Protein AF-A0A349VUZ7-F1 (afdb_monomer)

Structure (mmCIF, N/CA/C/O backbone):
data_AF-A0A349VUZ7-F1
#
_entry.id   AF-A0A349VUZ7-F1
#
loop_
_atom_site.group_PDB
_atom_site.id
_atom_site.type_symbol
_atom_site.label_atom_id
_atom_site.label_alt_id
_atom_site.label_comp_id
_atom_site.label_asym_id
_atom_site.label_entity_id
_atom_site.label_seq_id
_atom_site.pdbx_PDB_ins_code
_atom_site.Cartn_x
_atom_site.Cartn_y
_atom_site.Cartn_z
_atom_site.occupancy
_atom_site.B_iso_or_equiv
_atom_site.auth_seq_id
_atom_site.auth_comp_id
_atom_site.auth_asym_id
_atom_site.auth_atom_id
_atom_site.pdbx_PDB_model_num
ATOM 1 N N . MET A 1 1 ? 27.263 -10.009 -49.840 1.00 65.31 1 MET A N 1
ATOM 2 C CA . MET A 1 1 ? 27.307 -8.698 -49.141 1.00 65.31 1 MET A CA 1
ATOM 3 C C . MET A 1 1 ? 28.760 -8.269 -48.973 1.00 65.31 1 MET A C 1
ATOM 5 O O . MET A 1 1 ? 29.594 -9.135 -48.741 1.00 65.31 1 MET A O 1
ATOM 9 N N . ARG A 1 2 ? 29.085 -6.974 -49.108 1.00 82.81 2 ARG A N 1
ATOM 10 C CA . ARG A 1 2 ? 30.457 -6.472 -48.882 1.00 82.81 2 ARG A CA 1
ATOM 11 C C . ARG A 1 2 ? 30.826 -6.632 -47.398 1.00 82.81 2 ARG A C 1
ATOM 13 O O . ARG A 1 2 ? 29.958 -6.476 -46.542 1.00 82.81 2 ARG A O 1
ATOM 20 N N . ILE A 1 3 ? 32.099 -6.903 -47.090 1.00 84.44 3 ILE A N 1
ATOM 21 C CA . ILE A 1 3 ? 32.597 -7.116 -45.712 1.00 84.44 3 ILE A CA 1
ATOM 22 C C . ILE A 1 3 ? 32.178 -5.974 -44.766 1.00 84.44 3 ILE A C 1
ATOM 24 O O . ILE A 1 3 ? 31.787 -6.206 -43.626 1.00 84.44 3 ILE A O 1
ATOM 28 N N . ARG A 1 4 ? 32.149 -4.744 -45.299 1.00 82.44 4 ARG A N 1
ATOM 29 C CA . ARG A 1 4 ? 31.732 -3.524 -44.602 1.00 82.44 4 ARG A CA 1
ATOM 30 C C . ARG A 1 4 ? 30.289 -3.604 -44.100 1.00 82.44 4 ARG A C 1
ATOM 32 O O . ARG A 1 4 ? 30.037 -3.303 -42.945 1.00 82.44 4 ARG A O 1
ATOM 39 N N . THR A 1 5 ? 29.366 -4.082 -44.936 1.00 84.88 5 THR A N 1
ATOM 40 C CA . THR A 1 5 ? 27.948 -4.239 -44.576 1.00 84.88 5 THR A CA 1
ATOM 41 C C . THR A 1 5 ? 27.766 -5.278 -43.471 1.00 84.88 5 THR A C 1
ATOM 43 O O . THR A 1 5 ? 26.964 -5.077 -42.568 1.00 84.88 5 THR A O 1
ATOM 46 N N . ARG A 1 6 ? 28.539 -6.373 -43.508 1.00 86.62 6 ARG A N 1
ATOM 47 C CA . ARG A 1 6 ? 28.485 -7.420 -42.477 1.00 86.62 6 ARG A CA 1
ATOM 48 C C . ARG A 1 6 ? 28.933 -6.894 -41.111 1.00 86.62 6 ARG A C 1
ATOM 50 O O . ARG A 1 6 ? 28.287 -7.192 -40.115 1.00 86.62 6 ARG A O 1
ATOM 57 N N . ILE A 1 7 ? 30.003 -6.097 -41.079 1.00 91.50 7 ILE A N 1
ATOM 58 C CA . ILE A 1 7 ? 30.507 -5.469 -39.849 1.00 91.50 7 ILE A CA 1
ATOM 59 C C . ILE A 1 7 ? 29.494 -4.452 -39.308 1.00 91.50 7 ILE A C 1
ATOM 61 O O . ILE A 1 7 ? 29.201 -4.479 -38.117 1.00 91.50 7 ILE A O 1
ATOM 65 N N . SER A 1 8 ? 28.911 -3.610 -40.169 1.00 90.81 8 SER A N 1
ATOM 66 C CA . SER A 1 8 ? 27.891 -2.636 -39.756 1.00 90.81 8 SER A CA 1
ATOM 67 C C . SER A 1 8 ? 26.657 -3.303 -39.146 1.00 90.81 8 SER A C 1
ATOM 69 O O . SER A 1 8 ? 26.231 -2.900 -38.073 1.00 90.81 8 SER A O 1
ATOM 71 N N . ILE A 1 9 ? 26.126 -4.361 -39.772 1.00 90.12 9 ILE A N 1
ATOM 72 C CA . ILE A 1 9 ? 24.967 -5.097 -39.238 1.00 90.12 9 ILE A CA 1
ATOM 73 C C . ILE A 1 9 ? 25.288 -5.712 -37.875 1.00 90.12 9 ILE A C 1
ATOM 75 O O . ILE A 1 9 ? 24.479 -5.629 -36.955 1.00 90.12 9 ILE A O 1
ATOM 79 N N . LEU A 1 10 ? 26.470 -6.317 -37.735 1.00 92.50 10 LEU A N 1
ATOM 80 C CA . LEU A 1 10 ? 26.875 -6.955 -36.487 1.00 92.50 10 LEU A CA 1
ATOM 81 C C . LEU A 1 10 ? 27.035 -5.928 -35.358 1.00 92.50 10 LEU A C 1
ATOM 83 O O . LEU A 1 10 ? 26.582 -6.174 -34.245 1.00 92.50 10 LEU A O 1
ATOM 87 N N . PHE A 1 11 ? 27.611 -4.762 -35.661 1.00 93.06 11 PHE A N 1
ATOM 88 C CA . PHE A 1 11 ? 27.705 -3.651 -34.718 1.00 93.06 11 PHE A CA 1
ATOM 89 C C . PHE A 1 11 ? 26.319 -3.162 -34.277 1.00 93.06 11 PHE A C 1
ATOM 91 O O . PHE A 1 11 ? 26.048 -3.130 -33.079 1.00 93.06 11 PHE A O 1
ATOM 98 N N . THR A 1 12 ? 25.417 -2.872 -35.221 1.00 91.69 12 THR A N 1
ATOM 99 C CA . THR A 1 12 ? 24.045 -2.440 -34.913 1.00 91.69 12 THR A CA 1
ATOM 100 C C . THR A 1 12 ? 23.308 -3.469 -34.061 1.00 91.69 12 THR A C 1
ATOM 102 O O . THR A 1 12 ? 22.656 -3.100 -33.088 1.00 91.69 12 THR A O 1
ATOM 105 N N . LEU A 1 13 ? 23.446 -4.761 -34.369 1.00 92.38 13 LEU A N 1
ATOM 106 C CA . LEU A 1 13 ? 22.786 -5.832 -33.623 1.00 92.38 13 LEU A CA 1
ATOM 107 C C . LEU A 1 13 ? 23.304 -5.936 -32.183 1.00 92.38 13 LEU A C 1
ATOM 109 O O . LEU A 1 13 ? 22.509 -6.091 -31.255 1.00 92.38 13 LEU A O 1
ATOM 113 N N . ILE A 1 14 ? 24.616 -5.797 -31.976 1.00 95.69 14 ILE A N 1
ATOM 114 C CA . ILE A 1 14 ? 25.208 -5.756 -30.633 1.00 95.69 14 ILE A CA 1
ATOM 115 C C . ILE A 1 14 ? 24.677 -4.545 -29.861 1.00 95.69 14 ILE A C 1
ATOM 117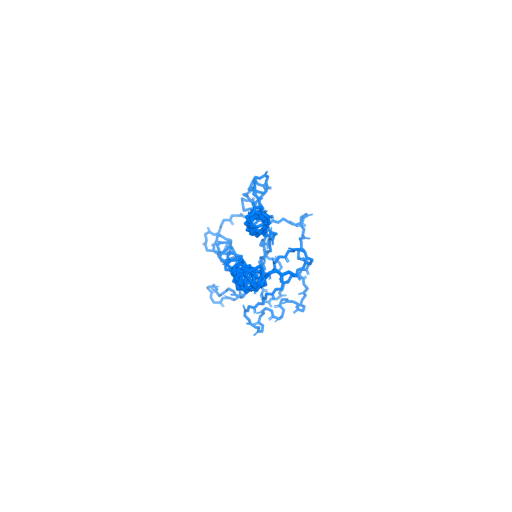 O O . ILE A 1 14 ? 24.205 -4.697 -28.735 1.00 95.69 14 ILE A O 1
ATOM 121 N N . THR A 1 15 ? 24.693 -3.355 -30.465 1.00 93.69 15 THR A N 1
ATOM 122 C CA . THR A 1 15 ? 24.191 -2.133 -29.822 1.00 93.69 15 THR A CA 1
ATOM 123 C C . THR A 1 15 ? 22.704 -2.239 -29.478 1.00 93.69 15 THR A C 1
ATOM 125 O O . THR A 1 15 ? 22.323 -1.935 -28.349 1.00 93.69 15 THR A O 1
ATOM 128 N N . ALA A 1 16 ? 21.872 -2.726 -30.401 1.00 91.69 16 ALA A N 1
ATOM 129 C CA . ALA A 1 16 ? 20.443 -2.934 -30.174 1.00 91.69 16 ALA A CA 1
ATOM 130 C C . ALA A 1 16 ? 20.187 -3.934 -29.038 1.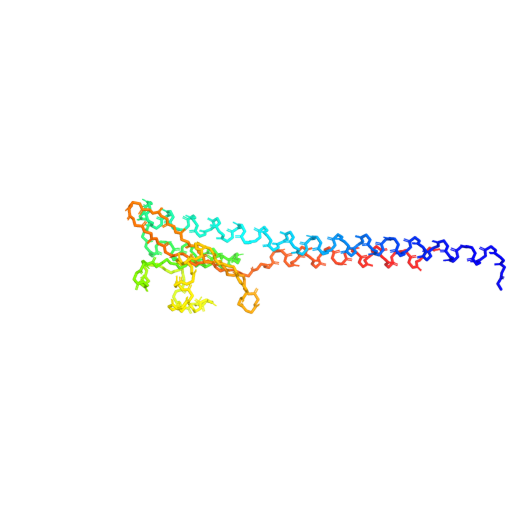00 91.69 16 ALA A C 1
ATOM 132 O O . ALA A 1 16 ? 19.324 -3.698 -28.195 1.00 91.69 16 ALA A O 1
ATOM 133 N N . THR A 1 17 ? 20.979 -5.008 -28.962 1.00 94.88 17 THR A N 1
ATOM 134 C CA . THR A 1 17 ? 20.882 -6.004 -27.884 1.00 94.88 17 THR A CA 1
ATOM 135 C C . THR A 1 17 ? 21.221 -5.392 -26.526 1.00 94.88 17 THR A C 1
ATOM 137 O O . THR A 1 17 ? 20.480 -5.584 -25.564 1.00 94.88 17 THR A O 1
ATOM 140 N N . ILE A 1 18 ? 22.304 -4.613 -26.438 1.00 96.31 18 ILE A N 1
ATOM 141 C CA . ILE A 1 18 ? 22.699 -3.931 -25.196 1.00 96.31 18 ILE A CA 1
ATOM 142 C C . ILE A 1 18 ? 21.601 -2.957 -24.746 1.00 96.31 18 ILE A C 1
ATOM 144 O O . ILE A 1 18 ? 21.221 -2.956 -23.574 1.00 96.31 18 ILE A O 1
ATOM 148 N N . LEU A 1 19 ? 21.051 -2.167 -25.673 1.00 94.44 19 LEU A N 1
ATOM 149 C CA . LEU A 1 19 ? 19.948 -1.249 -25.384 1.00 94.44 19 LEU A CA 1
ATOM 150 C C . LEU A 1 19 ? 18.684 -1.986 -24.931 1.00 94.44 19 LEU A C 1
ATOM 152 O O . LEU A 1 19 ? 18.003 -1.513 -24.023 1.00 94.44 19 LEU A O 1
ATOM 156 N N . LEU A 1 20 ? 18.376 -3.142 -25.525 1.00 94.81 20 LEU A N 1
ATOM 157 C CA . LEU A 1 20 ? 17.222 -3.958 -25.146 1.00 94.81 20 LEU A CA 1
ATOM 158 C C . LEU A 1 20 ? 17.360 -4.482 -23.718 1.00 94.81 20 LEU A C 1
ATOM 160 O O . LEU A 1 20 ? 16.446 -4.312 -22.916 1.00 94.81 20 LEU A O 1
ATOM 164 N N . VAL A 1 21 ? 18.521 -5.042 -23.371 1.00 97.44 21 VAL A N 1
ATOM 165 C CA . VAL A 1 21 ? 18.809 -5.512 -22.006 1.00 97.44 21 VAL A CA 1
ATOM 166 C C . VAL A 1 21 ? 18.702 -4.363 -21.001 1.00 97.44 21 VAL A C 1
ATOM 168 O O . VAL A 1 21 ? 18.089 -4.523 -19.940 1.00 97.44 21 VAL A O 1
ATOM 171 N N . PHE A 1 22 ? 19.234 -3.188 -21.344 1.00 97.00 22 PHE A N 1
ATOM 172 C CA . PHE A 1 22 ? 19.120 -1.991 -20.514 1.00 97.00 22 PHE A CA 1
ATOM 173 C C . PHE A 1 22 ? 17.655 -1.572 -20.313 1.00 97.00 22 PHE A C 1
ATOM 175 O O . PHE A 1 22 ? 17.219 -1.392 -19.176 1.00 97.00 22 PHE A O 1
ATOM 182 N N . ALA A 1 23 ? 16.870 -1.481 -21.389 1.00 96.75 23 ALA A N 1
ATOM 183 C CA . ALA A 1 23 ? 15.459 -1.110 -21.323 1.00 96.75 23 ALA A CA 1
ATOM 184 C C . ALA A 1 23 ? 14.629 -2.108 -20.502 1.00 96.75 23 ALA A C 1
ATOM 186 O O . ALA A 1 23 ? 13.819 -1.689 -19.675 1.00 96.75 23 ALA A O 1
ATOM 187 N N . CYS A 1 24 ? 14.867 -3.413 -20.669 1.00 96.88 24 CYS A N 1
ATOM 188 C CA . CYS A 1 24 ? 14.242 -4.450 -19.850 1.00 96.88 24 CYS A CA 1
ATOM 189 C C . CYS A 1 24 ? 14.581 -4.263 -18.368 1.00 96.88 24 CYS A C 1
ATOM 191 O O . CYS A 1 24 ? 13.680 -4.255 -17.533 1.00 96.88 24 CYS A O 1
ATOM 193 N N . THR A 1 25 ? 15.858 -4.049 -18.044 1.00 98.06 25 THR A N 1
ATOM 194 C CA . THR A 1 25 ? 16.312 -3.828 -16.661 1.00 98.06 25 THR A CA 1
ATOM 195 C C . THR A 1 25 ? 15.611 -2.627 -16.027 1.00 98.06 25 THR A C 1
ATOM 197 O O . THR A 1 25 ? 15.093 -2.723 -14.914 1.00 98.06 25 THR A O 1
ATOM 200 N N . VAL A 1 26 ? 15.534 -1.506 -16.749 1.00 97.62 26 VAL A N 1
ATOM 201 C CA . VAL A 1 26 ? 14.837 -0.296 -16.291 1.00 97.62 26 VAL A CA 1
ATOM 202 C C . VAL A 1 26 ? 13.345 -0.559 -16.089 1.00 97.62 26 VAL A C 1
ATOM 204 O O . VAL A 1 26 ? 12.787 -0.148 -15.072 1.00 97.62 26 VAL A O 1
ATOM 207 N N . TYR A 1 27 ? 12.696 -1.259 -17.022 1.00 97.62 27 TYR A N 1
ATOM 208 C CA . TYR A 1 27 ? 11.269 -1.556 -16.936 1.00 97.62 27 TYR A CA 1
ATOM 209 C C . TYR A 1 27 ? 10.933 -2.438 -15.729 1.00 97.62 27 TYR A C 1
ATOM 211 O O . TYR A 1 27 ? 10.061 -2.078 -14.941 1.00 97.62 27 TYR A O 1
ATOM 219 N N . PHE A 1 28 ? 11.648 -3.550 -15.530 1.00 97.75 28 PHE A N 1
ATOM 220 C CA . PHE A 1 28 ? 11.411 -4.436 -14.385 1.00 97.75 28 PHE A CA 1
ATOM 221 C C . PHE A 1 28 ? 11.712 -3.744 -13.051 1.00 97.75 28 PHE A C 1
ATOM 223 O O . PHE A 1 28 ? 10.912 -3.838 -12.122 1.00 97.75 28 PHE A O 1
ATOM 230 N N . SER A 1 29 ? 12.789 -2.956 -12.985 1.00 98.12 29 SER A N 1
ATOM 231 C CA . SER A 1 29 ? 13.089 -2.126 -11.813 1.00 98.12 29 SER A CA 1
ATOM 232 C C . SER A 1 29 ? 11.951 -1.144 -11.499 1.00 98.12 29 SER A C 1
ATOM 234 O O . SER A 1 29 ? 11.542 -1.003 -10.345 1.00 98.12 29 SER A O 1
ATOM 236 N N . ALA A 1 30 ? 11.362 -0.515 -12.523 1.00 97.94 30 ALA A N 1
ATOM 237 C CA . ALA A 1 30 ? 10.219 0.376 -12.350 1.00 97.94 30 ALA A CA 1
ATOM 238 C C . ALA A 1 30 ? 8.959 -0.359 -11.856 1.00 97.94 30 ALA A C 1
ATOM 240 O O . ALA A 1 30 ? 8.226 0.196 -11.035 1.00 97.94 30 ALA A O 1
ATOM 241 N N . VAL A 1 31 ? 8.708 -1.592 -12.316 1.00 97.44 31 VAL A N 1
ATOM 242 C CA . VAL A 1 31 ? 7.576 -2.423 -11.858 1.00 97.44 31 VAL A CA 1
ATOM 243 C C . VAL A 1 31 ? 7.689 -2.720 -10.365 1.00 97.44 31 VAL A C 1
ATOM 245 O O . VAL A 1 31 ? 6.729 -2.481 -9.627 1.00 97.44 31 VAL A O 1
ATOM 248 N N . GLU A 1 32 ? 8.858 -3.175 -9.916 1.00 97.06 32 GLU A N 1
ATOM 249 C CA . GLU A 1 32 ? 9.104 -3.457 -8.500 1.00 97.06 32 GLU A CA 1
ATOM 250 C C . GLU A 1 32 ? 9.052 -2.189 -7.645 1.00 97.06 32 GLU A C 1
ATOM 252 O O . GLU A 1 32 ? 8.481 -2.183 -6.554 1.00 97.06 32 GLU A O 1
ATOM 257 N N . ASN A 1 33 ? 9.647 -1.093 -8.125 1.00 97.62 33 ASN A N 1
ATOM 258 C CA . ASN A 1 33 ? 9.667 0.156 -7.376 1.00 97.62 33 ASN A CA 1
ATOM 259 C C . ASN A 1 33 ? 8.252 0.710 -7.182 1.00 97.62 33 ASN A C 1
ATOM 261 O O . ASN A 1 33 ? 7.881 1.063 -6.064 1.00 97.62 33 ASN A O 1
ATOM 265 N N . ARG A 1 34 ? 7.435 0.692 -8.243 1.00 97.19 34 ARG A N 1
ATOM 266 C CA . ARG A 1 34 ? 6.013 1.056 -8.192 1.00 97.19 34 ARG A CA 1
ATOM 267 C C . ARG A 1 34 ? 5.275 0.260 -7.118 1.00 97.19 34 ARG A C 1
ATOM 269 O O . ARG A 1 34 ? 4.477 0.822 -6.372 1.00 97.19 34 ARG A O 1
ATOM 276 N N . GLU A 1 35 ? 5.503 -1.046 -7.064 1.00 97.19 35 GLU A N 1
ATOM 277 C CA . GLU A 1 35 ? 4.859 -1.918 -6.090 1.00 97.19 35 GLU A CA 1
ATOM 278 C C . GLU A 1 35 ? 5.266 -1.584 -4.651 1.00 97.19 35 GLU A C 1
ATOM 280 O O . GLU A 1 35 ? 4.396 -1.397 -3.796 1.00 97.19 35 GLU A O 1
ATOM 285 N N . ARG A 1 36 ? 6.573 -1.455 -4.393 1.00 97.69 36 ARG A N 1
ATOM 286 C CA . ARG A 1 36 ? 7.108 -1.104 -3.069 1.00 97.69 36 ARG A CA 1
ATOM 287 C C . ARG A 1 36 ? 6.595 0.249 -2.587 1.00 97.69 36 ARG A C 1
ATOM 289 O O . ARG A 1 36 ? 6.135 0.349 -1.450 1.00 97.69 36 ARG A O 1
ATOM 296 N N . GLU A 1 37 ? 6.647 1.268 -3.442 1.00 97.62 37 GLU A N 1
ATOM 297 C CA . GLU A 1 37 ? 6.147 2.612 -3.133 1.00 97.62 37 GLU A CA 1
ATOM 298 C C . GLU A 1 37 ? 4.654 2.596 -2.813 1.00 97.62 37 GLU A C 1
ATOM 300 O O . GLU A 1 37 ? 4.215 3.256 -1.872 1.00 97.62 37 GLU A O 1
ATOM 305 N N . PHE A 1 38 ? 3.868 1.808 -3.548 1.00 97.94 38 PHE A N 1
ATOM 306 C CA . PHE A 1 38 ? 2.432 1.745 -3.315 1.00 97.94 38 PHE A CA 1
ATOM 307 C C . PHE A 1 38 ? 2.077 1.045 -2.006 1.00 97.94 38 PHE A C 1
ATOM 309 O O . PHE A 1 38 ? 1.242 1.550 -1.265 1.00 97.94 38 PHE A O 1
ATOM 316 N N . TYR A 1 39 ? 2.744 -0.057 -1.653 1.00 98.25 39 TYR A N 1
ATOM 317 C CA . TYR A 1 39 ? 2.544 -0.666 -0.335 1.00 98.25 39 TYR A CA 1
ATOM 318 C C . TYR A 1 39 ? 2.967 0.266 0.809 1.00 98.25 39 TYR A C 1
ATOM 320 O O . TYR A 1 39 ? 2.312 0.291 1.850 1.00 98.25 39 TYR A O 1
ATOM 328 N N . ALA A 1 40 ? 4.017 1.071 0.619 1.00 98.12 40 ALA A N 1
ATOM 329 C CA . ALA A 1 40 ? 4.401 2.094 1.590 1.00 98.12 40 ALA A CA 1
ATOM 330 C C . ALA A 1 40 ? 3.336 3.199 1.722 1.00 98.12 40 ALA A C 1
ATOM 332 O O . ALA A 1 40 ? 3.049 3.635 2.838 1.00 98.12 40 ALA A O 1
ATOM 333 N N . LEU A 1 41 ? 2.718 3.613 0.610 1.00 97.50 41 LEU A N 1
ATOM 334 C CA . LEU A 1 41 ? 1.589 4.546 0.606 1.00 97.50 41 LEU A CA 1
ATOM 335 C C . LEU A 1 41 ? 0.382 3.964 1.353 1.00 97.50 41 LEU A C 1
ATOM 337 O O . LEU A 1 41 ? -0.119 4.614 2.264 1.00 97.50 41 LEU A O 1
ATOM 341 N N . LEU A 1 42 ? -0.035 2.734 1.032 1.00 97.75 42 LEU A N 1
ATOM 342 C CA . LEU A 1 42 ? -1.149 2.065 1.714 1.00 97.75 42 LEU A CA 1
ATOM 343 C C . LEU A 1 42 ? -0.910 1.978 3.225 1.00 97.75 42 LEU A C 1
ATOM 345 O O . LEU A 1 42 ? -1.790 2.303 4.016 1.00 97.75 42 LEU A O 1
ATOM 349 N N . LYS A 1 43 ? 0.309 1.609 3.637 1.00 98.31 43 LYS A N 1
ATOM 350 C CA . LYS A 1 43 ? 0.703 1.568 5.051 1.00 98.31 43 LYS A CA 1
ATOM 351 C C . LYS A 1 43 ? 0.591 2.939 5.721 1.00 98.31 43 LYS A C 1
ATOM 353 O O . LYS A 1 43 ? 0.132 3.036 6.858 1.00 98.31 43 LYS A O 1
ATOM 358 N N . LYS A 1 44 ? 1.022 4.000 5.036 1.00 98.06 44 LYS A N 1
ATOM 359 C CA . LYS A 1 44 ? 0.917 5.374 5.535 1.00 98.06 44 LYS A CA 1
ATOM 360 C C . LYS A 1 44 ? -0.546 5.786 5.705 1.00 98.06 44 LYS A C 1
ATOM 362 O O . LYS A 1 44 ? -0.883 6.320 6.755 1.00 98.06 44 LYS A O 1
ATOM 367 N N . GLU A 1 45 ? -1.399 5.518 4.721 1.00 96.88 45 GLU A N 1
ATOM 368 C CA . GLU A 1 45 ? -2.832 5.831 4.799 1.00 96.88 45 GLU A CA 1
ATOM 369 C C . GLU A 1 45 ? -3.532 5.048 5.914 1.00 96.88 45 GLU A C 1
ATOM 371 O O . GLU A 1 45 ? -4.260 5.643 6.709 1.00 96.88 45 GLU A O 1
ATOM 376 N N . ALA A 1 46 ? -3.213 3.759 6.076 1.00 97.31 46 ALA A N 1
ATOM 377 C CA . ALA A 1 46 ? -3.692 2.937 7.188 1.00 97.31 46 ALA A CA 1
ATOM 378 C C . ALA A 1 46 ? -3.376 3.581 8.551 1.00 97.31 46 ALA A C 1
ATOM 380 O O . ALA A 1 46 ? -4.263 3.753 9.390 1.00 97.31 46 ALA A O 1
ATOM 381 N N . TYR A 1 47 ? -2.124 4.007 8.768 1.00 97.38 47 TYR A N 1
ATOM 382 C CA . TYR A 1 47 ? -1.740 4.704 9.998 1.00 97.38 47 TYR A CA 1
ATOM 383 C C . TYR A 1 47 ? -2.401 6.075 10.145 1.00 97.38 47 TYR A C 1
ATOM 385 O O . TYR A 1 47 ? -2.757 6.455 11.261 1.00 97.38 47 TYR A O 1
ATOM 393 N N . THR A 1 48 ? -2.554 6.836 9.061 1.00 96.88 48 THR A N 1
ATOM 394 C CA . THR A 1 48 ? -3.221 8.146 9.087 1.00 96.88 48 THR A CA 1
ATOM 395 C C . THR A 1 48 ? -4.667 7.989 9.539 1.00 96.88 48 THR A C 1
ATOM 397 O O . THR A 1 48 ? -5.069 8.604 10.526 1.00 96.88 48 THR A O 1
ATOM 400 N N . LYS A 1 49 ? -5.429 7.108 8.886 1.00 96.00 49 LYS A N 1
ATOM 401 C CA . LYS A 1 49 ? -6.835 6.837 9.204 1.00 96.00 49 LYS A CA 1
ATOM 402 C C . LYS A 1 49 ? -7.000 6.302 10.625 1.00 96.00 49 LYS A C 1
ATOM 404 O O . LYS A 1 49 ? -7.831 6.813 11.372 1.00 96.00 49 LYS A O 1
ATOM 409 N N . ALA A 1 50 ? -6.151 5.368 11.054 1.00 96.25 50 ALA A N 1
ATOM 410 C CA . ALA A 1 50 ? -6.193 4.863 12.424 1.00 96.25 50 ALA A CA 1
ATOM 411 C C . ALA A 1 50 ? -5.858 5.926 13.474 1.00 96.25 50 ALA A C 1
ATOM 413 O O . ALA A 1 50 ? -6.507 5.973 14.516 1.00 96.25 50 ALA A O 1
ATOM 414 N N . ASN A 1 51 ? -4.904 6.822 13.210 1.00 96.31 51 ASN A N 1
ATOM 415 C CA . ASN A 1 51 ? -4.640 7.951 14.102 1.00 96.31 51 ASN A CA 1
ATOM 416 C C . ASN A 1 51 ? -5.820 8.929 14.160 1.00 96.31 51 ASN A C 1
ATOM 418 O O . ASN A 1 51 ? -6.162 9.397 15.246 1.00 96.31 51 ASN A O 1
ATOM 422 N N . LEU A 1 52 ? -6.463 9.229 13.030 1.00 96.56 52 LEU A N 1
ATOM 423 C CA . LEU A 1 52 ? -7.640 10.099 13.005 1.00 96.56 52 LEU A CA 1
ATOM 424 C C . LEU A 1 52 ? -8.796 9.495 13.814 1.00 96.56 52 LEU A C 1
ATOM 426 O O . LEU A 1 52 ? -9.385 10.178 14.653 1.00 96.56 52 LEU A O 1
ATOM 430 N N . PHE A 1 53 ? -9.062 8.204 13.626 1.00 96.38 53 PHE A N 1
ATOM 431 C CA . PHE A 1 53 ? -10.139 7.500 14.315 1.00 96.38 53 PHE A CA 1
ATOM 432 C C . PHE A 1 53 ? -9.848 7.278 15.809 1.00 96.38 53 PHE A C 1
ATOM 434 O O . PHE A 1 53 ? -10.656 7.632 16.665 1.00 96.38 53 PHE A O 1
ATOM 441 N N . LEU A 1 54 ? -8.680 6.731 16.158 1.00 95.06 54 LEU A N 1
ATOM 442 C CA . LEU A 1 54 ? -8.367 6.321 17.533 1.00 95.06 54 LEU A CA 1
ATOM 443 C C . LEU A 1 54 ? -7.826 7.467 18.394 1.00 95.06 54 LEU A C 1
ATOM 445 O O . LEU A 1 54 ? -8.150 7.554 19.582 1.00 95.06 54 LEU A O 1
ATOM 449 N N . ASN A 1 55 ? -6.983 8.333 17.819 1.00 94.06 55 ASN A N 1
ATOM 450 C CA . ASN A 1 55 ? -6.292 9.381 18.567 1.00 94.06 55 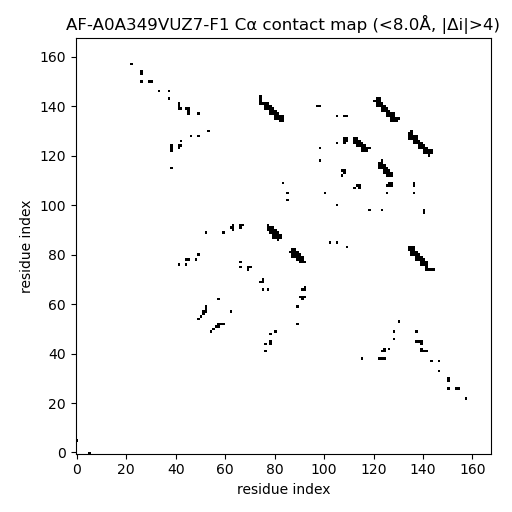ASN A CA 1
ATOM 451 C C . ASN A 1 55 ? -7.018 10.719 18.534 1.00 94.06 55 ASN A C 1
ATOM 453 O O . ASN A 1 55 ? -7.328 11.266 19.593 1.00 94.06 55 ASN A O 1
ATOM 457 N N . ALA A 1 56 ? -7.310 11.227 17.337 1.00 94.69 56 ALA A N 1
ATOM 458 C CA . ALA A 1 56 ? -8.054 12.474 17.184 1.00 94.69 56 ALA A CA 1
ATOM 459 C C . ALA A 1 56 ? -9.555 12.304 17.471 1.00 94.69 56 ALA A C 1
ATOM 461 O O . ALA A 1 56 ? -10.240 13.301 17.677 1.00 94.69 56 ALA A O 1
ATOM 462 N N . LYS A 1 57 ? -10.045 11.055 17.541 1.00 93.94 57 LYS A N 1
ATOM 463 C CA . LYS A 1 57 ? -11.452 10.714 17.798 1.00 93.94 57 LYS A CA 1
ATOM 464 C C . LYS A 1 57 ? -12.401 11.412 16.824 1.00 93.94 57 LYS A C 1
ATOM 466 O O . LYS A 1 57 ? -13.481 11.847 17.221 1.00 93.94 57 LYS A O 1
ATOM 471 N N . VAL A 1 58 ? -11.975 11.539 15.565 1.00 95.12 58 VAL A N 1
ATOM 472 C CA . VAL A 1 58 ? -12.851 12.026 14.497 1.00 95.12 58 VAL A CA 1
ATOM 473 C C . VAL A 1 58 ? -14.013 11.048 14.382 1.00 95.12 58 VAL A C 1
ATOM 475 O O . VAL A 1 58 ? -13.811 9.831 14.403 1.00 95.12 58 VAL A O 1
ATOM 478 N N . ASP A 1 59 ? -15.231 11.575 14.319 1.00 93.75 59 ASP A N 1
ATOM 479 C CA . ASP A 1 59 ? -16.411 10.734 14.238 1.00 93.75 59 ASP A CA 1
ATOM 480 C C . ASP A 1 59 ? -16.435 9.950 12.917 1.00 93.75 59 ASP A C 1
ATOM 482 O O . ASP A 1 59 ? -15.945 10.401 11.878 1.00 93.75 59 ASP A O 1
ATOM 486 N N . LYS A 1 60 ? -17.010 8.745 12.975 1.00 93.00 60 LYS A N 1
ATOM 487 C CA . LYS A 1 60 ? -17.066 7.818 11.840 1.00 93.00 60 LYS A CA 1
ATOM 488 C C . LYS A 1 60 ? -17.707 8.463 10.606 1.00 93.00 60 LYS A C 1
ATOM 490 O O . LYS A 1 60 ? -17.154 8.342 9.520 1.00 93.00 60 LYS A O 1
ATOM 495 N N . LYS A 1 61 ? -18.801 9.206 10.796 1.00 92.88 61 LYS A N 1
ATOM 496 C CA . LYS A 1 61 ? -19.546 9.843 9.706 1.00 92.88 61 LYS A CA 1
ATOM 497 C C . LYS A 1 61 ? -18.704 10.890 8.976 1.00 92.88 61 LYS A C 1
ATOM 499 O O . LYS A 1 61 ? -18.687 10.909 7.754 1.00 92.88 61 LYS A O 1
ATOM 504 N N . THR A 1 62 ? -17.956 11.716 9.702 1.00 94.44 62 THR A N 1
ATOM 505 C CA . THR A 1 62 ? -17.038 12.690 9.099 1.00 94.44 62 THR A CA 1
ATOM 506 C C . THR A 1 62 ? -15.944 12.004 8.283 1.00 94.44 62 THR A C 1
ATOM 508 O O . THR A 1 62 ? -15.612 12.470 7.194 1.00 94.44 62 THR A O 1
ATOM 511 N N . LEU A 1 63 ? -15.371 10.899 8.773 1.00 94.12 63 LEU A N 1
ATOM 512 C CA . LEU A 1 63 ? -14.350 10.161 8.021 1.00 94.12 63 LEU A CA 1
ATOM 513 C C . LEU A 1 63 ? -14.920 9.507 6.751 1.00 94.12 63 LEU A C 1
ATOM 515 O O . LEU A 1 63 ? -14.280 9.587 5.700 1.00 94.12 63 LEU A O 1
ATOM 519 N N . GLU A 1 64 ? -16.125 8.940 6.832 1.00 92.56 64 GLU A N 1
ATOM 520 C CA . GLU A 1 64 ? -16.873 8.404 5.686 1.00 92.56 64 GLU A CA 1
ATOM 521 C C . GLU A 1 64 ? -17.187 9.513 4.665 1.00 92.56 64 GLU A C 1
ATOM 523 O O . GLU A 1 64 ? -16.922 9.358 3.473 1.00 92.56 64 GLU A O 1
ATOM 528 N N . ASP A 1 65 ? -17.658 10.683 5.112 1.00 93.00 65 ASP A N 1
ATOM 529 C CA . ASP A 1 65 ? -17.935 11.836 4.246 1.00 93.00 65 ASP A CA 1
ATOM 530 C C . ASP A 1 65 ? -16.666 12.320 3.519 1.00 93.00 65 ASP A C 1
ATOM 532 O O . ASP A 1 65 ? -16.706 12.632 2.323 1.00 93.00 65 ASP A O 1
ATOM 536 N N . ILE A 1 66 ? -15.520 12.361 4.210 1.00 92.44 66 ILE A N 1
ATOM 537 C CA . ILE A 1 66 ? -14.219 12.675 3.597 1.00 92.44 66 ILE A CA 1
ATOM 538 C C . ILE A 1 66 ? -13.874 11.630 2.534 1.00 92.44 66 ILE A C 1
ATOM 540 O O . ILE A 1 66 ? -13.537 12.002 1.408 1.00 92.44 66 ILE A O 1
ATOM 544 N N . TYR A 1 67 ? -13.995 10.340 2.859 1.00 92.25 67 TYR A N 1
ATOM 545 C CA . TYR A 1 67 ? -13.722 9.253 1.920 1.00 92.25 67 TYR A CA 1
ATOM 546 C C . TYR A 1 67 ? -14.591 9.365 0.660 1.00 92.25 67 TYR A C 1
ATOM 548 O O . TYR A 1 67 ? -14.069 9.394 -0.458 1.00 92.25 67 TYR A O 1
ATOM 556 N N . HIS A 1 68 ? -15.909 9.514 0.813 1.00 91.19 68 HIS A N 1
ATOM 557 C CA . HIS A 1 68 ? -16.836 9.624 -0.313 1.00 91.19 68 HIS A CA 1
ATOM 558 C C . HIS A 1 68 ? -16.581 10.860 -1.176 1.00 91.19 68 HIS A C 1
ATOM 560 O O . HIS A 1 68 ? -16.754 10.804 -2.396 1.00 91.19 68 HIS A O 1
ATOM 566 N N . ASN A 1 69 ? -16.177 11.982 -0.580 1.00 92.06 69 ASN A N 1
ATOM 567 C CA . ASN A 1 69 ? -15.855 13.189 -1.335 1.00 92.06 69 ASN A CA 1
ATOM 568 C C . ASN A 1 69 ? -14.525 13.069 -2.080 1.00 92.06 69 ASN A C 1
ATOM 570 O O . ASN A 1 69 ? -14.474 13.411 -3.263 1.00 92.06 69 ASN A O 1
ATOM 574 N N . ASN A 1 70 ? -13.492 12.514 -1.447 1.00 91.62 70 ASN A N 1
ATOM 575 C CA . ASN A 1 70 ? -12.210 12.253 -2.098 1.00 91.62 70 ASN A CA 1
ATOM 576 C C . ASN A 1 70 ? -12.375 11.271 -3.257 1.00 91.62 70 ASN A C 1
ATOM 578 O O . ASN A 1 70 ? -11.900 11.524 -4.362 1.00 91.62 70 ASN A O 1
ATOM 582 N N . ARG A 1 71 ? -13.134 10.192 -3.058 1.00 88.50 71 ARG A N 1
ATOM 583 C CA . ARG A 1 71 ? -13.314 9.134 -4.056 1.00 88.50 71 ARG A CA 1
ATOM 584 C C . ARG A 1 71 ? -13.994 9.583 -5.356 1.00 88.50 71 ARG A C 1
ATOM 586 O O . ARG A 1 71 ? -13.862 8.919 -6.378 1.00 88.50 71 ARG A O 1
ATOM 593 N N . LYS A 1 72 ? -14.690 10.726 -5.356 1.00 87.81 72 LYS A N 1
ATOM 594 C CA . LYS A 1 72 ? -15.235 11.347 -6.583 1.00 87.81 72 LYS A CA 1
ATOM 595 C C . LYS A 1 72 ? -14.142 11.894 -7.508 1.00 87.81 72 LYS A C 1
ATOM 597 O O . LYS A 1 72 ? -14.406 12.123 -8.684 1.00 87.81 72 LYS A O 1
ATOM 602 N N . ILE A 1 73 ? -12.949 12.147 -6.972 1.00 86.81 73 ILE A N 1
ATOM 603 C CA . ILE A 1 73 ? -11.856 12.857 -7.647 1.00 86.81 73 ILE A CA 1
ATOM 604 C C . ILE A 1 73 ? -10.590 11.988 -7.713 1.00 86.81 73 ILE A C 1
ATOM 606 O O . ILE A 1 73 ? -9.831 12.071 -8.678 1.00 86.81 73 ILE A O 1
ATOM 610 N N . LEU A 1 74 ? -10.357 11.152 -6.698 1.00 86.56 74 LEU A N 1
ATOM 611 C CA . LEU A 1 74 ? -9.160 10.333 -6.514 1.00 86.56 74 LEU A CA 1
ATOM 612 C C . LEU A 1 74 ? -9.534 8.849 -6.378 1.00 86.56 74 LEU A C 1
ATOM 614 O O . LEU A 1 74 ? -10.623 8.509 -5.925 1.00 86.56 74 LEU A O 1
ATOM 618 N N . ASN A 1 75 ? -8.577 7.958 -6.650 1.00 85.75 75 ASN A N 1
ATOM 619 C CA . ASN A 1 75 ? -8.658 6.574 -6.174 1.00 85.75 75 ASN A CA 1
ATOM 620 C C . ASN A 1 75 ? -8.248 6.530 -4.697 1.00 85.75 75 ASN A C 1
ATOM 622 O O . ASN A 1 75 ? -7.099 6.225 -4.380 1.00 85.75 75 ASN A O 1
ATOM 626 N N . GLU A 1 76 ? -9.178 6.920 -3.828 1.00 91.69 76 GLU A N 1
ATOM 627 C CA . GLU A 1 76 ? -8.978 6.969 -2.378 1.00 91.69 76 GLU A CA 1
ATOM 628 C C . GLU A 1 76 ? -8.700 5.572 -1.806 1.00 91.69 76 GLU A C 1
ATOM 630 O O . GLU A 1 76 ? -9.296 4.583 -2.244 1.00 91.69 76 GLU A O 1
ATOM 635 N N . VAL A 1 77 ? -7.792 5.501 -0.828 1.00 93.56 77 VAL A N 1
ATOM 636 C CA . VAL A 1 77 ? -7.499 4.262 -0.100 1.00 93.56 77 VAL A CA 1
ATOM 637 C C . VAL A 1 77 ? -8.655 3.947 0.834 1.00 93.56 77 VAL A C 1
ATOM 639 O O . VAL A 1 77 ? -9.050 4.780 1.642 1.00 93.56 77 VAL A O 1
ATOM 642 N N . GLU A 1 78 ? -9.184 2.739 0.712 1.00 94.19 78 GLU A N 1
ATOM 643 C CA . GLU A 1 78 ? -10.168 2.189 1.631 1.00 94.19 78 GLU A CA 1
ATOM 644 C C . GLU A 1 78 ? -9.454 1.589 2.836 1.00 94.19 78 GLU A C 1
ATOM 646 O O . GLU A 1 78 ? -8.498 0.831 2.668 1.00 94.19 78 GLU A O 1
ATOM 651 N N . VAL A 1 79 ? -9.912 1.932 4.036 1.00 95.50 79 VAL A N 1
ATOM 652 C CA . VAL A 1 79 ? -9.374 1.444 5.300 1.00 95.50 79 VAL A CA 1
ATOM 653 C C . VAL A 1 79 ? -10.4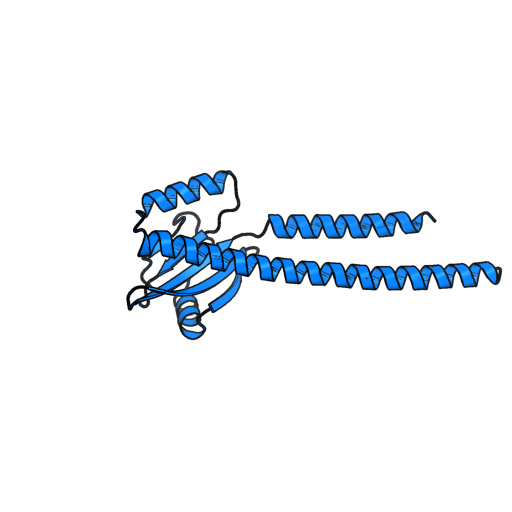85 0.873 6.175 1.00 95.50 79 VAL A C 1
ATOM 655 O O . VAL A 1 79 ? -11.514 1.517 6.395 1.00 95.50 79 VAL A O 1
ATOM 658 N N . ALA A 1 80 ? -10.222 -0.297 6.755 1.00 95.69 80 ALA A N 1
ATOM 659 C CA . ALA A 1 80 ? -11.033 -0.889 7.809 1.00 95.69 80 ALA A CA 1
ATOM 660 C C . ALA A 1 80 ? -10.192 -1.123 9.071 1.00 95.69 80 ALA A C 1
ATOM 662 O O . ALA A 1 80 ? -9.002 -1.437 9.009 1.00 95.69 80 ALA A O 1
ATOM 663 N N . ILE A 1 81 ? -10.803 -0.920 10.238 1.00 96.31 81 ILE A N 1
ATOM 664 C CA . ILE A 1 81 ? -10.157 -1.036 11.548 1.00 96.31 81 ILE A CA 1
ATOM 665 C C . ILE A 1 81 ? -10.957 -2.012 12.400 1.00 96.31 81 ILE A C 1
ATOM 667 O O . ILE A 1 81 ? -12.150 -1.816 12.628 1.00 96.31 81 ILE A O 1
ATOM 671 N N . TYR A 1 82 ? -10.265 -3.009 12.934 1.00 96.56 82 TYR A N 1
ATOM 672 C CA . TYR A 1 82 ? -10.805 -4.062 13.780 1.00 96.56 82 TYR A CA 1
ATOM 673 C C . TYR A 1 82 ? -10.116 -4.078 15.148 1.00 96.56 82 TYR A C 1
ATOM 675 O O . TYR A 1 82 ? -8.951 -3.678 15.289 1.00 96.56 82 TYR A O 1
ATOM 683 N N . ASP A 1 83 ? -10.818 -4.573 16.166 1.00 95.94 83 ASP A N 1
ATOM 684 C CA . ASP A 1 83 ? -10.188 -4.977 17.425 1.00 95.94 83 ASP A CA 1
ATOM 685 C C . ASP A 1 83 ? -9.558 -6.388 17.323 1.00 95.94 83 ASP A C 1
ATOM 687 O O . ASP A 1 83 ? -9.667 -7.084 16.311 1.00 95.94 83 ASP A O 1
ATOM 691 N N . THR A 1 84 ? -8.873 -6.840 18.377 1.00 94.00 84 THR A N 1
ATOM 692 C CA . THR A 1 84 ? -8.265 -8.186 18.427 1.00 94.00 84 THR A CA 1
ATOM 693 C C . THR A 1 84 ? -9.272 -9.329 18.562 1.00 94.00 84 THR A C 1
ATOM 695 O O . THR A 1 84 ? -8.871 -10.489 18.486 1.00 94.00 84 THR A O 1
ATOM 698 N N . ARG A 1 85 ? -10.556 -9.031 18.781 1.00 94.88 85 ARG A N 1
ATOM 699 C CA . ARG A 1 85 ? -11.663 -9.998 18.761 1.00 94.88 85 ARG A CA 1
ATOM 700 C C . ARG A 1 85 ? -12.325 -10.069 17.382 1.00 94.88 85 ARG A C 1
ATOM 702 O O . ARG A 1 85 ? -13.276 -10.824 17.222 1.00 94.88 85 ARG A O 1
ATOM 709 N N . PHE A 1 86 ? -11.775 -9.344 16.404 1.00 94.56 86 PHE A N 1
ATOM 710 C CA . PHE A 1 86 ? -12.274 -9.224 15.037 1.00 94.56 86 PHE A CA 1
ATOM 711 C C . PHE A 1 86 ? -13.606 -8.469 14.930 1.00 94.56 86 PHE A C 1
ATOM 713 O O . PHE A 1 86 ? -14.303 -8.593 13.925 1.00 94.56 86 PHE A O 1
ATOM 720 N N . ASP A 1 87 ? -13.931 -7.634 15.923 1.00 94.62 87 ASP A N 1
ATOM 721 C CA . ASP A 1 87 ? -15.058 -6.708 15.840 1.00 94.62 87 ASP A CA 1
ATOM 722 C C . ASP A 1 87 ? -14.673 -5.520 14.941 1.00 94.62 87 ASP A C 1
ATOM 724 O O . ASP A 1 87 ? -13.669 -4.842 15.189 1.00 94.62 87 ASP A O 1
ATOM 728 N N . LEU A 1 88 ? -15.476 -5.247 13.906 1.00 94.25 88 LEU A N 1
ATOM 729 C CA . LEU A 1 88 ? -15.292 -4.092 13.023 1.00 94.25 88 LEU A CA 1
ATOM 730 C C . LEU A 1 88 ? -15.613 -2.793 13.777 1.00 94.25 88 LEU A C 1
ATOM 732 O O . LEU A 1 88 ? -16.754 -2.551 14.170 1.00 94.25 88 LEU A O 1
ATOM 736 N N . LEU A 1 89 ? -14.612 -1.930 13.945 1.00 93.94 89 LEU A N 1
ATOM 737 C CA . LEU A 1 89 ? -14.740 -0.641 14.631 1.00 93.94 89 LEU A CA 1
ATOM 738 C C . LEU A 1 89 ? -14.994 0.514 13.656 1.00 93.94 89 LEU A C 1
ATOM 740 O O . LEU A 1 89 ? -15.728 1.450 13.975 1.00 93.94 89 LEU A O 1
ATOM 744 N N . TYR A 1 90 ? -14.380 0.460 12.475 1.00 93.81 90 TYR A N 1
ATOM 745 C CA . TYR A 1 90 ? -14.461 1.497 11.448 1.00 93.81 90 TYR A CA 1
ATOM 746 C C . TYR A 1 90 ? -14.246 0.903 10.056 1.00 93.81 90 TYR A C 1
ATOM 748 O O . TYR A 1 90 ? -13.453 -0.021 9.912 1.00 93.81 90 TYR A O 1
ATOM 756 N N . HIS A 1 91 ? -14.914 1.460 9.048 1.00 92.94 91 HIS A N 1
ATOM 757 C CA . HIS A 1 91 ? -14.753 1.091 7.646 1.00 92.94 91 HIS A CA 1
ATOM 758 C C . HIS A 1 91 ? -15.082 2.304 6.770 1.00 92.94 91 HIS A C 1
ATOM 760 O O . HIS A 1 91 ? -16.114 2.930 7.002 1.00 92.94 91 HIS A O 1
ATOM 766 N N . ASP A 1 92 ? -14.233 2.631 5.793 1.00 88.00 92 ASP A N 1
ATOM 767 C CA . ASP A 1 92 ? -14.390 3.823 4.941 1.00 88.00 92 ASP A CA 1
ATOM 768 C C . ASP A 1 92 ? -15.653 3.788 4.055 1.00 88.00 92 ASP A C 1
ATOM 770 O O . ASP A 1 92 ? -16.299 4.818 3.881 1.00 88.00 92 ASP A O 1
ATOM 774 N N . ALA A 1 93 ? -16.026 2.628 3.499 1.00 77.00 93 ALA A N 1
ATOM 775 C CA . ALA A 1 93 ? -17.291 2.467 2.772 1.00 77.00 93 ALA A CA 1
ATOM 776 C C . ALA A 1 93 ? -17.890 1.068 2.935 1.00 77.00 93 ALA A C 1
ATOM 778 O O . ALA A 1 93 ? -17.510 0.140 2.234 1.00 77.00 93 ALA A O 1
ATOM 779 N N . VAL A 1 94 ? -18.866 0.920 3.832 1.00 65.81 94 VAL A N 1
ATOM 780 C CA . VAL A 1 94 ? -19.561 -0.364 4.067 1.00 65.81 94 VAL A CA 1
ATOM 781 C C . VAL A 1 94 ? -20.250 -0.886 2.791 1.00 65.81 94 VAL A C 1
ATOM 783 O O . VAL A 1 94 ? -20.434 -2.087 2.615 1.00 65.81 94 VAL A O 1
ATOM 786 N N . ASP A 1 95 ? -20.608 0.021 1.881 1.00 61.62 95 ASP A N 1
ATOM 787 C CA . ASP A 1 95 ? -21.391 -0.274 0.678 1.00 61.62 95 ASP A CA 1
ATOM 788 C C . ASP A 1 95 ? -20.528 -0.754 -0.503 1.00 61.62 95 ASP A C 1
ATOM 790 O O . ASP A 1 95 ? -21.048 -1.321 -1.467 1.00 61.62 95 ASP A O 1
ATOM 794 N N . ILE A 1 96 ? -19.219 -0.484 -0.465 1.00 63.41 96 ILE A N 1
ATOM 795 C CA . ILE A 1 96 ? -18.271 -0.763 -1.551 1.00 63.41 96 ILE A CA 1
ATOM 796 C C . ILE A 1 96 ? -17.042 -1.432 -0.944 1.00 63.41 96 ILE A C 1
ATOM 798 O O . ILE A 1 96 ? -15.944 -0.894 -0.996 1.00 63.41 96 ILE A O 1
ATOM 802 N N . ASP A 1 97 ? -17.276 -2.602 -0.362 1.00 70.69 97 ASP A N 1
ATOM 803 C CA . ASP A 1 97 ? -16.246 -3.440 0.239 1.00 70.69 97 ASP A CA 1
ATOM 804 C C . ASP A 1 97 ? -15.417 -4.131 -0.862 1.00 70.69 97 ASP A C 1
ATOM 806 O O . ASP A 1 97 ? -15.875 -5.083 -1.517 1.00 70.69 97 ASP A O 1
ATOM 810 N N . PHE A 1 98 ? -14.203 -3.623 -1.111 1.00 75.19 98 PHE A N 1
ATOM 811 C CA . PHE A 1 98 ? -13.268 -4.254 -2.047 1.00 75.19 98 PHE A CA 1
ATOM 812 C C . PHE A 1 98 ? -12.512 -5.427 -1.426 1.00 75.19 98 PHE A C 1
ATOM 814 O O . PHE A 1 98 ? -12.074 -6.323 -2.158 1.00 75.19 98 PHE A O 1
ATOM 821 N N . VAL A 1 99 ? -12.353 -5.448 -0.104 1.00 76.81 99 VAL A N 1
ATOM 822 C CA . VAL A 1 99 ? -11.590 -6.461 0.622 1.00 76.81 99 VAL A CA 1
ATOM 823 C C . VAL A 1 99 ? -12.488 -7.126 1.640 1.00 76.81 99 VAL A C 1
ATOM 825 O O . VAL A 1 99 ? -12.624 -6.681 2.765 1.00 76.81 99 VAL A O 1
ATOM 828 N N . LYS A 1 100 ? -12.989 -8.305 1.278 1.00 83.12 100 LYS A N 1
ATOM 829 C CA . LYS A 1 100 ? -13.728 -9.139 2.221 1.00 83.12 100 LYS A CA 1
ATOM 830 C C . LYS A 1 100 ? -12.767 -9.713 3.249 1.00 83.12 100 LYS A C 1
ATOM 832 O O . LYS A 1 100 ? -12.210 -10.800 3.044 1.00 83.12 100 LYS A O 1
ATOM 837 N N . GLU A 1 101 ? -12.549 -8.991 4.342 1.00 86.50 101 GLU A N 1
ATOM 838 C CA . GLU A 1 101 ? -11.724 -9.498 5.423 1.00 86.50 101 GLU A CA 1
ATOM 839 C C . GLU A 1 101 ? -12.346 -10.769 5.999 1.00 86.50 101 GLU A C 1
ATOM 841 O O . GLU A 1 101 ? -13.533 -10.852 6.316 1.00 86.50 101 GLU A O 1
ATOM 846 N N . THR A 1 102 ? -11.516 -11.796 6.138 1.00 90.94 102 THR A N 1
ATOM 847 C CA . THR A 1 102 ? -11.912 -13.054 6.770 1.00 90.94 102 THR A CA 1
ATOM 848 C C . THR A 1 102 ? -11.252 -13.161 8.140 1.00 90.94 102 THR A C 1
ATOM 850 O O . THR A 1 102 ? -10.144 -12.648 8.323 1.00 90.94 102 THR A O 1
ATOM 853 N N . PRO A 1 103 ? -11.847 -13.887 9.102 1.00 91.88 103 PRO A N 1
ATOM 854 C CA . PRO A 1 103 ? -11.202 -14.133 10.392 1.00 91.88 103 PRO A CA 1
ATOM 855 C C . PRO A 1 103 ? -9.797 -14.742 10.257 1.00 91.88 103 PRO A C 1
ATOM 857 O O . PRO A 1 103 ? -8.901 -14.400 11.023 1.00 91.88 103 PRO A O 1
ATOM 860 N N . ALA A 1 104 ? -9.582 -15.590 9.243 1.00 94.00 104 ALA A N 1
ATOM 861 C CA . ALA A 1 104 ? -8.269 -16.151 8.928 1.00 94.00 104 ALA A CA 1
ATOM 862 C C . ALA A 1 104 ? -7.260 -15.063 8.521 1.00 94.00 104 ALA A C 1
ATOM 864 O O . ALA A 1 104 ? -6.152 -15.025 9.050 1.00 94.00 104 ALA A O 1
ATOM 865 N N . MET A 1 105 ? -7.663 -14.129 7.653 1.00 94.19 105 MET A N 1
ATOM 866 C CA . MET A 1 105 ? -6.826 -12.992 7.258 1.00 94.19 105 MET A CA 1
ATOM 867 C C . MET A 1 105 ? -6.469 -12.110 8.460 1.00 94.19 105 MET A C 1
ATOM 869 O O . MET A 1 105 ? -5.306 -11.756 8.639 1.00 94.19 105 MET A O 1
ATOM 873 N N . LEU A 1 106 ? -7.442 -11.777 9.313 1.00 96.12 106 LEU A N 1
ATOM 874 C CA . LEU A 1 106 ? -7.204 -10.959 10.507 1.00 96.12 106 LEU A CA 1
ATOM 875 C C . LEU A 1 106 ? -6.261 -11.662 11.497 1.00 96.12 106 LEU A C 1
ATOM 877 O O . LEU A 1 106 ? -5.374 -11.029 12.078 1.00 96.12 106 LEU A O 1
ATOM 881 N N . GLN A 1 107 ? -6.389 -12.983 11.641 1.00 96.62 107 GLN A N 1
ATOM 882 C CA . GLN A 1 107 ? -5.469 -13.794 12.434 1.00 96.62 107 GLN A CA 1
ATOM 883 C C . GLN A 1 107 ? -4.047 -13.792 11.852 1.00 96.62 107 GLN A C 1
ATOM 885 O O . GLN A 1 107 ? -3.078 -13.651 12.604 1.00 96.62 107 GLN A O 1
ATOM 890 N N . ASP A 1 108 ? -3.907 -13.892 10.530 1.00 96.50 108 ASP A N 1
ATOM 891 C CA . 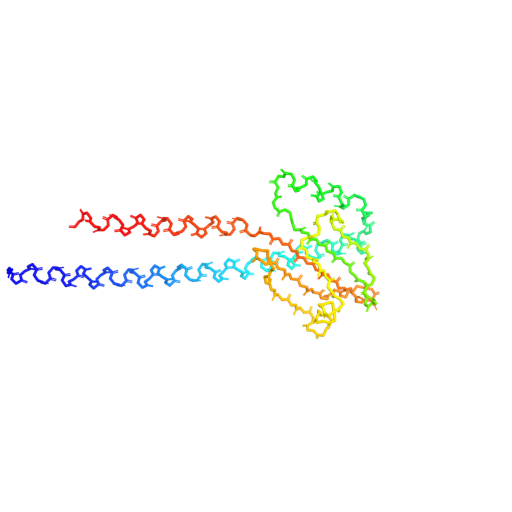ASP A 1 108 ? -2.612 -13.813 9.853 1.00 96.50 108 ASP A CA 1
ATOM 892 C C . ASP A 1 108 ? -1.955 -12.441 10.028 1.00 96.50 108 ASP A C 1
ATOM 894 O O . ASP A 1 108 ? -0.739 -12.371 10.232 1.00 96.50 108 ASP A O 1
ATOM 898 N N . ILE A 1 109 ? -2.736 -11.355 10.025 1.00 97.31 109 ILE A N 1
ATOM 899 C CA . ILE A 1 109 ? -2.227 -10.010 10.327 1.00 97.31 109 ILE A CA 1
ATOM 900 C C . ILE A 1 109 ? -1.708 -9.947 11.763 1.00 97.31 109 ILE A C 1
ATOM 902 O O . ILE A 1 109 ? -0.596 -9.470 11.979 1.00 97.31 109 ILE A O 1
ATOM 906 N N . LEU A 1 110 ? -2.456 -10.456 12.747 1.00 95.88 110 LEU A N 1
ATOM 907 C CA . LEU A 1 110 ? -2.001 -10.474 14.143 1.00 95.88 110 LEU A CA 1
ATOM 908 C C . LEU A 1 110 ? -0.703 -11.268 14.322 1.00 95.88 110 LEU A C 1
ATOM 910 O O . LEU A 1 110 ? 0.197 -10.828 15.038 1.00 95.88 110 LEU A O 1
ATOM 914 N N . LYS A 1 111 ? -0.594 -12.426 13.665 1.00 96.81 111 LYS A N 1
ATOM 915 C CA . LYS A 1 111 ? 0.575 -13.306 13.763 1.00 96.81 111 LYS A CA 1
ATOM 916 C C . LYS A 1 111 ? 1.811 -12.700 13.099 1.00 96.81 111 LYS A C 1
ATOM 918 O O . LYS A 1 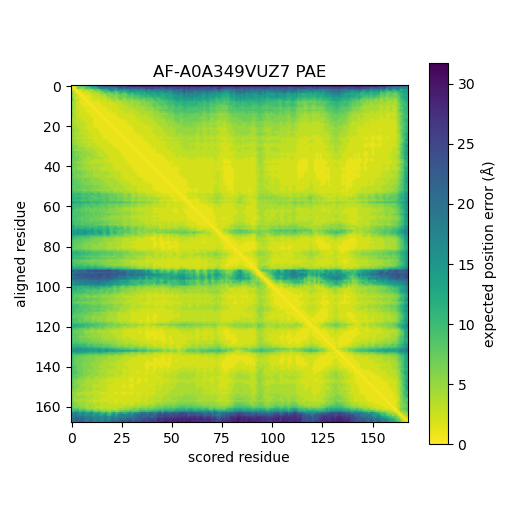111 ? 2.891 -12.717 13.687 1.00 96.81 111 LYS A O 1
ATOM 923 N N . ASN A 1 112 ? 1.661 -12.181 11.882 1.00 97.44 112 ASN A N 1
ATOM 924 C CA . ASN A 1 112 ? 2.781 -11.701 11.070 1.00 97.44 112 ASN A CA 1
ATOM 925 C C . ASN A 1 112 ? 3.063 -10.202 11.255 1.00 97.44 112 ASN A C 1
ATOM 927 O O . ASN A 1 112 ? 4.074 -9.710 10.761 1.00 97.44 112 ASN A O 1
ATOM 931 N N . LYS A 1 113 ? 2.191 -9.477 11.970 1.00 97.31 113 LYS A N 1
ATOM 932 C CA . LYS A 1 113 ? 2.157 -8.011 12.163 1.00 97.31 113 LYS A CA 1
ATOM 933 C C . LYS A 1 113 ? 1.889 -7.200 10.899 1.00 97.31 113 LYS A C 1
ATOM 935 O O . LYS A 1 113 ? 1.381 -6.084 10.987 1.00 97.31 113 LYS A O 1
ATOM 940 N N . GLU A 1 114 ? 2.249 -7.742 9.745 1.00 97.69 114 GLU A N 1
ATOM 941 C CA . GLU A 1 114 ? 2.030 -7.156 8.438 1.00 97.69 114 GLU A CA 1
ATOM 942 C C . GLU A 1 114 ? 1.884 -8.259 7.385 1.00 97.69 114 GLU A C 1
ATOM 944 O O . GLU A 1 114 ? 2.700 -9.179 7.328 1.00 97.69 114 GLU A O 1
ATOM 949 N N . ILE A 1 115 ? 0.872 -8.147 6.528 1.00 97.56 115 ILE A N 1
ATOM 950 C CA . ILE A 1 115 ? 0.722 -8.968 5.323 1.00 97.56 115 ILE A CA 1
ATOM 951 C C . ILE A 1 115 ? 0.468 -8.061 4.122 1.00 97.56 115 ILE A C 1
ATOM 953 O O . ILE A 1 115 ? -0.120 -6.986 4.253 1.00 97.56 115 ILE A O 1
ATOM 957 N N . ARG A 1 116 ? 0.910 -8.496 2.943 1.00 97.44 116 ARG A N 1
ATOM 958 C CA . ARG A 1 116 ? 0.736 -7.787 1.672 1.00 97.44 116 ARG A CA 1
ATOM 959 C C . ARG A 1 116 ? 0.327 -8.788 0.611 1.00 97.44 116 ARG A C 1
ATOM 961 O O . ARG A 1 116 ? 0.975 -9.824 0.480 1.00 97.44 116 ARG A O 1
ATOM 968 N N . PHE A 1 117 ? -0.715 -8.481 -0.143 1.00 95.50 117 PHE A N 1
ATOM 969 C CA . PHE A 1 117 ? -1.166 -9.335 -1.237 1.00 95.50 117 PHE A CA 1
ATOM 970 C C . PHE A 1 117 ? -1.905 -8.520 -2.299 1.00 95.50 117 PHE A C 1
ATOM 972 O O . PHE A 1 117 ? -2.140 -7.318 -2.133 1.00 95.50 117 PHE A O 1
ATOM 979 N N . TYR A 1 118 ? -2.230 -9.179 -3.408 1.00 94.06 118 TYR A N 1
ATOM 980 C CA . TYR A 1 118 ? -3.159 -8.658 -4.402 1.00 94.06 118 TYR A CA 1
ATOM 981 C C . TYR A 1 118 ? -4.493 -9.367 -4.270 1.00 94.06 118 TYR A C 1
ATOM 983 O O . TYR A 1 118 ? -4.539 -10.589 -4.128 1.00 94.06 118 TYR A O 1
ATOM 991 N N . GLN A 1 119 ? -5.565 -8.601 -4.400 1.00 90.44 119 GLN A N 1
ATOM 992 C CA . GLN A 1 119 ? -6.904 -9.113 -4.616 1.00 90.44 119 GLN A CA 1
ATOM 993 C C . GLN A 1 119 ? -7.375 -8.607 -5.976 1.00 90.44 119 GLN A C 1
ATOM 995 O O . GLN A 1 119 ? -7.678 -7.428 -6.157 1.00 90.44 119 GLN A O 1
ATOM 1000 N N . GLU A 1 120 ? -7.348 -9.497 -6.967 1.00 88.50 120 GLU A N 1
ATOM 1001 C CA . GLU A 1 120 ? -7.499 -9.146 -8.381 1.00 88.50 120 GLU A CA 1
ATOM 1002 C C . GLU A 1 120 ? -6.509 -8.046 -8.813 1.00 88.50 120 GLU A C 1
ATOM 1004 O O . GLU A 1 120 ? -5.313 -8.296 -8.944 1.00 88.50 120 GLU A O 1
ATOM 1009 N N . LYS A 1 121 ? -6.995 -6.821 -9.043 1.00 89.50 121 LYS A N 1
ATOM 1010 C CA . LYS A 1 121 ? -6.189 -5.655 -9.436 1.00 89.50 121 LYS A CA 1
ATOM 1011 C C . LYS A 1 121 ? -5.806 -4.764 -8.252 1.00 89.50 121 LYS A C 1
ATOM 1013 O O . LYS A 1 121 ? -4.986 -3.861 -8.421 1.00 89.50 121 LYS A O 1
ATOM 1018 N N . TRP A 1 122 ? -6.397 -4.994 -7.085 1.00 92.12 122 TRP A N 1
ATOM 1019 C CA . TRP A 1 122 ? -6.208 -4.186 -5.888 1.00 92.12 122 TRP A CA 1
ATOM 1020 C C . TRP A 1 122 ? -5.012 -4.689 -5.097 1.00 92.12 122 TRP A C 1
ATOM 1022 O O . TRP A 1 122 ? -4.800 -5.894 -4.969 1.00 92.12 122 TRP A O 1
ATOM 1032 N N . GLN A 1 123 ? -4.224 -3.761 -4.567 1.00 95.50 123 GLN A N 1
ATOM 1033 C CA . GLN A 1 123 ? -3.180 -4.085 -3.603 1.00 95.50 123 GLN A CA 1
ATOM 1034 C C . GLN A 1 123 ? -3.755 -3.895 -2.209 1.00 95.50 123 GLN A C 1
ATOM 1036 O O . GLN A 1 123 ? -4.353 -2.855 -1.932 1.00 95.50 123 GLN A O 1
ATOM 1041 N N . VAL A 1 124 ? -3.549 -4.891 -1.354 1.00 96.38 124 VAL A N 1
ATOM 1042 C CA . VAL A 1 124 ? -4.067 -4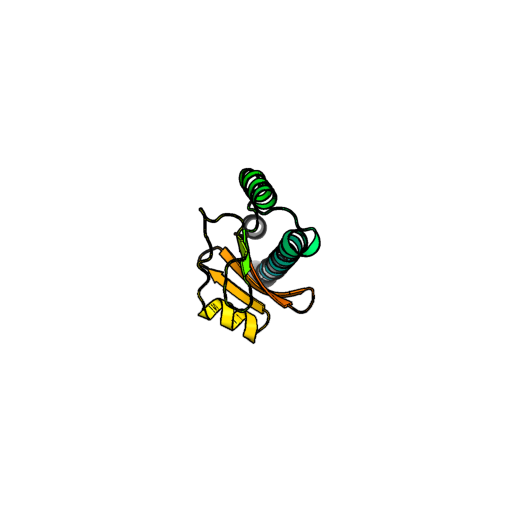.916 0.012 1.00 96.38 124 VAL A CA 1
ATOM 1043 C C . VAL A 1 124 ? -2.907 -5.068 0.981 1.00 96.38 124 VAL A C 1
ATOM 1045 O O . VAL A 1 124 ? -2.023 -5.911 0.788 1.00 96.38 124 VAL A O 1
ATOM 1048 N N . ILE A 1 125 ? -2.905 -4.248 2.025 1.00 97.75 125 ILE A N 1
ATOM 1049 C CA . ILE A 1 125 ? -2.013 -4.392 3.170 1.00 97.75 125 ILE A CA 1
ATOM 1050 C C . ILE A 1 125 ? -2.843 -4.558 4.438 1.00 97.75 125 ILE A C 1
ATOM 1052 O O . ILE A 1 125 ? -3.787 -3.813 4.673 1.00 97.75 125 ILE A O 1
ATOM 1056 N N . GLY A 1 126 ? -2.472 -5.529 5.262 1.00 97.75 126 GLY A N 1
ATOM 1057 C CA . GLY A 1 126 ? -2.979 -5.666 6.619 1.00 97.75 126 GLY A CA 1
ATOM 1058 C C . GLY A 1 126 ? -1.852 -5.402 7.604 1.00 97.75 126 GLY A C 1
ATOM 1059 O O . GLY A 1 126 ? -0.766 -5.948 7.427 1.00 97.75 126 GLY A O 1
ATOM 1060 N N . ILE A 1 127 ? -2.079 -4.572 8.620 1.00 98.19 127 ILE A N 1
ATOM 1061 C CA . ILE A 1 127 ? -1.088 -4.220 9.642 1.00 98.19 127 ILE A CA 1
ATOM 1062 C C . ILE A 1 127 ? -1.684 -4.262 11.048 1.00 98.19 127 ILE A C 1
ATOM 1064 O O . ILE A 1 127 ? -2.864 -3.990 11.256 1.00 98.19 127 ILE A O 1
ATOM 1068 N N . THR A 1 128 ? -0.841 -4.527 12.040 1.00 97.75 128 THR A N 1
ATOM 1069 C CA . THR A 1 128 ? -1.172 -4.276 13.447 1.00 97.75 128 THR A CA 1
ATOM 1070 C C . THR A 1 128 ? -0.790 -2.855 13.855 1.00 97.75 128 THR A C 1
ATOM 1072 O O . THR A 1 128 ? 0.297 -2.379 13.512 1.00 97.75 128 THR A O 1
ATOM 1075 N N . PHE A 1 129 ? -1.635 -2.203 14.649 1.00 97.38 129 PHE A N 1
ATOM 1076 C CA . PHE A 1 129 ? -1.411 -0.859 15.174 1.00 97.38 129 PHE A CA 1
ATOM 1077 C C . PHE A 1 129 ? -1.593 -0.817 16.696 1.00 97.38 129 PHE A C 1
ATOM 1079 O O . PHE A 1 129 ? -2.721 -0.913 17.184 1.00 97.38 129 PHE A O 1
ATOM 1086 N N . PRO A 1 130 ? -0.504 -0.690 17.470 1.00 94.88 130 PRO A N 1
ATOM 1087 C CA . PRO A 1 130 ? -0.589 -0.534 18.915 1.00 94.88 130 PRO A CA 1
ATOM 1088 C C . PRO A 1 130 ? -0.996 0.900 19.286 1.00 94.88 130 PRO A C 1
ATOM 1090 O O . PRO A 1 130 ? -0.356 1.865 18.869 1.00 94.88 130 PRO A O 1
ATOM 1093 N N . TYR A 1 131 ? -2.034 1.047 20.108 1.00 94.94 131 TYR A N 1
ATOM 1094 C CA . TYR A 1 131 ? -2.504 2.331 20.625 1.00 94.94 131 TYR A CA 1
ATOM 1095 C C . TYR A 1 131 ? -3.130 2.178 22.021 1.00 94.94 131 TYR A C 1
ATOM 1097 O O . TYR A 1 131 ? -4.089 1.427 22.191 1.00 94.94 131 TYR A O 1
ATOM 1105 N N . LYS A 1 132 ? -2.608 2.926 23.009 1.00 87.00 132 LYS A N 1
ATOM 1106 C CA . LYS A 1 132 ? -3.092 2.984 24.410 1.00 87.00 132 LYS A CA 1
ATOM 1107 C C . LYS A 1 132 ? -3.419 1.603 25.000 1.00 87.00 132 LYS A C 1
ATOM 1109 O O . LYS A 1 132 ? -4.578 1.290 25.263 1.00 87.00 132 LYS A O 1
ATOM 1114 N N . ASP A 1 133 ? -2.384 0.775 25.134 1.00 91.38 133 ASP A N 1
ATOM 1115 C CA . ASP A 1 133 ? -2.420 -0.589 25.695 1.00 91.38 133 ASP A CA 1
ATOM 1116 C C . ASP A 1 133 ? -3.285 -1.608 24.936 1.00 91.38 133 ASP A C 1
ATOM 1118 O O . ASP A 1 133 ? -3.424 -2.756 25.358 1.00 91.38 133 ASP A O 1
ATOM 11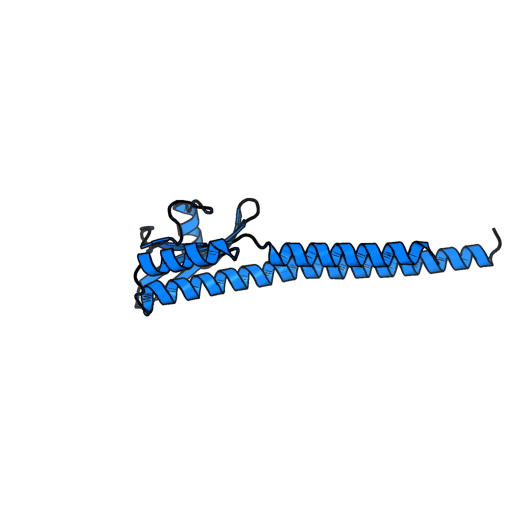22 N N . LYS A 1 134 ? -3.834 -1.226 23.779 1.00 94.62 134 LYS A N 1
ATOM 1123 C CA . LYS A 1 134 ? -4.566 -2.115 22.877 1.00 94.62 134 LYS A CA 1
ATOM 1124 C C . LYS A 1 134 ? -3.846 -2.235 21.545 1.00 94.62 134 LYS A C 1
ATOM 1126 O O . LYS A 1 134 ? -3.145 -1.325 21.110 1.00 94.62 134 LYS A O 1
ATOM 1131 N N . THR A 1 135 ? -4.034 -3.372 20.889 1.00 96.25 135 THR A N 1
ATOM 1132 C CA . THR A 1 135 ? -3.617 -3.569 19.499 1.00 96.25 135 THR A CA 1
ATOM 1133 C C . THR A 1 135 ? -4.859 -3.561 18.628 1.00 96.25 135 THR A C 1
ATOM 1135 O O . THR A 1 135 ? -5.869 -4.156 18.990 1.00 96.25 135 THR A O 1
ATOM 1138 N N . TYR A 1 136 ? -4.772 -2.881 17.496 1.00 97.75 136 TYR A N 1
ATOM 1139 C CA . TYR A 1 136 ? -5.802 -2.851 16.469 1.00 97.75 136 TYR A CA 1
ATOM 1140 C C . TYR A 1 136 ? -5.271 -3.525 15.213 1.00 97.75 136 TYR A C 1
ATOM 1142 O O . TYR A 1 136 ? -4.060 -3.557 14.980 1.00 97.75 136 TYR A O 1
ATOM 1150 N N . ILE A 1 137 ? -6.176 -4.060 14.410 1.00 97.81 137 ILE A N 1
ATOM 1151 C CA . ILE A 1 137 ? -5.869 -4.609 13.094 1.00 97.81 137 ILE A CA 1
ATOM 1152 C C . ILE A 1 137 ? -6.417 -3.618 12.081 1.00 97.81 137 ILE A C 1
ATOM 1154 O O . ILE A 1 137 ? -7.556 -3.179 12.208 1.00 97.81 137 ILE A O 1
ATOM 1158 N N . ILE A 1 138 ? -5.602 -3.237 11.108 1.00 97.50 138 ILE A N 1
ATOM 1159 C CA . ILE A 1 138 ? -5.993 -2.294 10.068 1.00 97.50 138 ILE A CA 1
ATOM 1160 C C . ILE A 1 138 ? -5.741 -2.953 8.725 1.00 97.50 138 ILE A C 1
ATOM 1162 O O . ILE A 1 138 ? -4.626 -3.413 8.470 1.00 97.50 138 ILE A O 1
ATOM 1166 N N . THR A 1 139 ? -6.743 -2.963 7.864 1.00 96.94 139 THR A N 1
ATOM 1167 C CA . THR A 1 139 ? -6.587 -3.284 6.448 1.00 96.94 139 THR A CA 1
ATOM 1168 C C . THR A 1 139 ? -6.685 -2.007 5.635 1.00 96.94 139 THR A C 1
ATOM 1170 O O . THR A 1 139 ? -7.414 -1.084 5.991 1.00 96.94 139 THR A O 1
ATOM 1173 N N . ALA A 1 140 ? -5.887 -1.921 4.576 1.00 96.50 140 ALA A N 1
ATOM 1174 C CA . ALA A 1 140 ? -5.943 -0.828 3.625 1.00 96.50 140 ALA A CA 1
ATOM 1175 C C . ALA A 1 140 ? -5.797 -1.350 2.198 1.00 96.50 140 ALA A C 1
ATOM 1177 O O . ALA A 1 140 ? -4.907 -2.161 1.913 1.00 96.50 140 ALA A O 1
ATOM 1178 N N . ALA A 1 141 ? -6.644 -0.860 1.300 1.00 95.19 141 ALA A N 1
ATOM 1179 C CA . ALA A 1 141 ? -6.710 -1.325 -0.073 1.00 95.19 141 ALA A CA 1
ATOM 1180 C C . ALA A 1 141 ? -6.939 -0.187 -1.063 1.00 95.19 141 ALA A C 1
ATOM 1182 O O . ALA A 1 141 ? -7.732 0.725 -0.837 1.00 95.19 141 ALA A O 1
ATOM 1183 N N . ALA A 1 142 ? -6.229 -0.246 -2.189 1.00 94.31 142 ALA A N 1
ATOM 1184 C CA . ALA A 1 142 ? -6.471 0.652 -3.311 1.00 94.31 142 ALA A CA 1
ATOM 1185 C C . ALA A 1 142 ? -5.983 0.069 -4.639 1.00 94.31 142 ALA A C 1
ATOM 1187 O O . ALA A 1 142 ? -5.117 -0.812 -4.698 1.00 94.31 142 ALA A O 1
ATOM 1188 N N . TYR A 1 143 ? -6.507 0.622 -5.731 1.00 93.31 143 TYR A N 1
ATOM 1189 C CA . TYR A 1 143 ? -6.014 0.367 -7.074 1.00 93.31 143 TYR A CA 1
ATOM 1190 C C . TYR A 1 143 ? -4.948 1.397 -7.473 1.00 93.31 143 TYR A C 1
ATOM 1192 O O . TYR A 1 143 ? -5.199 2.604 -7.513 1.00 93.31 143 TYR A O 1
ATOM 1200 N N . ASN A 1 144 ? -3.750 0.926 -7.834 1.00 94.75 144 ASN A N 1
ATOM 1201 C CA . ASN A 1 144 ? -2.610 1.780 -8.181 1.00 94.75 144 ASN A CA 1
ATOM 1202 C C . ASN A 1 144 ? -2.670 2.342 -9.616 1.00 94.75 144 ASN A C 1
ATOM 1204 O O . ASN A 1 144 ? -1.740 2.170 -10.410 1.00 94.75 144 ASN A O 1
ATOM 1208 N N . GLN A 1 145 ? -3.760 3.026 -9.971 1.00 94.31 145 GLN A N 1
ATOM 1209 C CA . GLN A 1 145 ? -3.950 3.603 -11.309 1.00 94.31 145 GLN A CA 1
ATOM 1210 C C . GLN A 1 145 ? -2.774 4.494 -11.725 1.00 94.31 145 GLN A C 1
ATOM 1212 O O . GLN A 1 145 ? -2.294 4.407 -12.853 1.00 94.31 145 GLN A O 1
ATOM 1217 N N . TYR A 1 146 ? -2.301 5.351 -10.819 1.00 93.50 146 TYR A N 1
ATOM 1218 C CA . TYR A 1 146 ? -1.226 6.294 -11.114 1.00 93.50 146 TYR A CA 1
ATOM 1219 C C . TYR A 1 146 ? 0.102 5.582 -11.413 1.00 93.50 146 TYR A C 1
ATOM 1221 O O . TYR A 1 146 ? 0.776 5.909 -12.391 1.00 93.50 146 TYR A O 1
ATOM 1229 N N . GLY A 1 147 ? 0.456 4.565 -10.624 1.00 95.69 147 GLY A N 1
ATOM 1230 C CA . GLY A 1 147 ? 1.642 3.747 -10.855 1.00 95.69 147 GLY A CA 1
ATOM 1231 C C . GLY A 1 147 ? 1.574 2.961 -12.165 1.00 95.69 147 GLY A C 1
ATOM 1232 O O . GLY A 1 147 ? 2.559 2.921 -12.901 1.00 95.69 147 GLY A O 1
ATOM 1233 N N . TYR A 1 148 ? 0.412 2.396 -12.507 1.00 95.81 148 TYR A N 1
ATOM 1234 C CA . TYR A 1 148 ? 0.222 1.722 -13.797 1.00 95.81 148 TYR A CA 1
ATOM 1235 C C . TYR A 1 148 ? 0.301 2.692 -14.981 1.00 95.81 148 TYR A C 1
ATOM 1237 O O . TYR A 1 148 ? 0.938 2.376 -15.985 1.00 95.81 148 TYR A O 1
ATOM 1245 N N . ASN A 1 149 ? -0.248 3.903 -14.854 1.00 96.12 149 ASN A N 1
ATOM 1246 C CA . ASN A 1 149 ? -0.114 4.937 -15.884 1.00 96.12 149 ASN A CA 1
ATOM 1247 C C . ASN A 1 149 ? 1.358 5.303 -16.122 1.00 96.12 149 ASN A C 1
ATOM 1249 O O . ASN A 1 149 ? 1.781 5.416 -17.271 1.00 96.12 149 ASN A O 1
ATOM 1253 N N . LYS A 1 150 ? 2.166 5.418 -15.058 1.00 96.38 150 LYS A N 1
ATOM 1254 C CA . LYS A 1 150 ? 3.616 5.639 -15.179 1.00 96.38 150 LYS A CA 1
ATOM 1255 C C . LYS A 1 150 ? 4.324 4.502 -15.915 1.00 96.38 150 LYS A C 1
ATOM 1257 O O . LYS A 1 150 ? 5.137 4.779 -16.794 1.00 96.38 150 LYS A O 1
ATOM 1262 N N . LEU A 1 151 ? 4.006 3.247 -15.593 1.00 96.88 151 LEU A N 1
ATOM 1263 C CA . LEU A 1 151 ? 4.580 2.089 -16.287 1.00 96.88 151 LEU A CA 1
ATOM 1264 C C . LEU A 1 151 ? 4.212 2.065 -17.773 1.00 96.88 151 LEU A C 1
ATOM 1266 O O . LEU A 1 151 ? 5.074 1.802 -18.608 1.00 96.88 151 LEU A O 1
ATOM 1270 N N . ASN A 1 152 ? 2.965 2.388 -18.114 1.00 96.94 152 ASN A N 1
ATOM 1271 C CA . ASN A 1 152 ? 2.516 2.449 -19.505 1.00 96.94 152 ASN A CA 1
ATOM 1272 C C . ASN A 1 152 ? 3.214 3.571 -20.287 1.00 96.94 152 ASN A C 1
ATOM 1274 O O . ASN A 1 152 ? 3.617 3.367 -21.435 1.00 96.94 152 ASN A O 1
ATOM 1278 N N . SER A 1 153 ? 3.421 4.735 -19.666 1.00 96.69 153 SER A N 1
ATOM 1279 C CA . SER A 1 153 ? 4.198 5.831 -20.257 1.00 96.69 153 SER A CA 1
ATOM 1280 C C . SER A 1 153 ? 5.667 5.454 -20.460 1.00 96.69 153 SER A C 1
ATOM 1282 O O . SER A 1 153 ? 6.238 5.753 -21.511 1.00 96.69 153 SER A O 1
ATOM 1284 N N . LEU A 1 154 ? 6.278 4.753 -19.498 1.00 97.06 154 LEU A N 1
ATOM 1285 C CA . LEU A 1 154 ? 7.640 4.232 -19.631 1.00 97.06 154 LEU A CA 1
ATOM 1286 C C . LEU A 1 154 ? 7.736 3.229 -20.784 1.00 97.06 154 LEU A C 1
ATOM 1288 O O . LEU A 1 154 ? 8.613 3.359 -21.634 1.00 97.06 154 LEU A O 1
ATOM 1292 N N . LEU A 1 155 ? 6.805 2.276 -20.858 1.00 96.06 155 LEU A N 1
ATOM 1293 C CA . LEU A 1 155 ? 6.758 1.282 -21.927 1.00 96.06 155 LEU A CA 1
ATOM 1294 C C . LEU A 1 155 ? 6.603 1.946 -23.302 1.00 96.06 155 LEU A C 1
ATOM 1296 O O . LEU A 1 155 ? 7.342 1.627 -24.230 1.00 96.06 155 LEU A O 1
ATOM 1300 N N . SER A 1 156 ? 5.703 2.924 -23.416 1.00 95.56 156 SER A N 1
ATOM 1301 C CA . SER A 1 156 ? 5.510 3.706 -24.645 1.00 95.56 156 SER A CA 1
ATOM 1302 C C . SER A 1 156 ? 6.783 4.454 -25.048 1.00 95.56 156 SER A C 1
ATOM 1304 O O . SER A 1 156 ? 7.138 4.489 -26.223 1.00 95.56 156 SER A O 1
ATOM 1306 N N . THR A 1 157 ? 7.508 5.005 -24.072 1.00 95.31 157 THR A N 1
ATOM 1307 C CA . THR A 1 157 ? 8.787 5.692 -24.301 1.00 95.31 157 THR A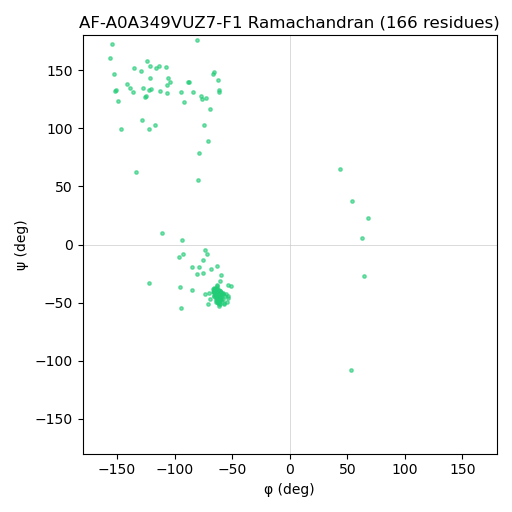 CA 1
ATOM 1308 C C . THR A 1 157 ? 9.856 4.721 -24.797 1.00 95.31 157 THR A C 1
ATOM 1310 O O . THR A 1 157 ? 10.539 5.020 -25.773 1.00 95.31 157 THR A O 1
ATOM 1313 N N . ILE A 1 158 ? 9.964 3.538 -24.185 1.00 94.44 158 ILE A N 1
ATOM 1314 C CA . ILE A 1 158 ? 10.864 2.467 -24.630 1.00 94.44 158 ILE A CA 1
ATOM 1315 C C . ILE A 1 158 ? 10.546 2.089 -26.084 1.00 94.44 158 ILE A C 1
ATOM 1317 O O . ILE A 1 158 ? 11.439 2.122 -26.929 1.00 94.44 158 ILE A O 1
ATOM 1321 N N . PHE A 1 159 ? 9.277 1.827 -26.416 1.00 92.62 159 PHE A N 1
ATOM 1322 C CA . PHE A 1 159 ? 8.868 1.509 -27.789 1.00 92.62 159 PHE A CA 1
ATOM 1323 C C . PHE A 1 159 ? 9.201 2.620 -28.791 1.00 92.62 159 PHE A C 1
ATOM 1325 O O . PHE A 1 159 ? 9.677 2.329 -29.888 1.00 92.62 159 PHE A O 1
ATOM 1332 N N . LEU A 1 160 ? 8.986 3.889 -28.432 1.00 92.38 160 LEU A N 1
ATOM 1333 C CA . LEU A 1 160 ? 9.335 5.026 -29.289 1.00 92.38 160 LEU A CA 1
ATOM 1334 C C . LEU A 1 160 ? 10.837 5.102 -29.565 1.00 92.38 160 LEU A C 1
ATOM 1336 O O . LEU A 1 160 ? 11.229 5.389 -30.697 1.00 92.38 160 LEU A O 1
ATOM 1340 N N . VAL A 1 161 ? 11.670 4.828 -28.558 1.00 88.56 161 VAL A N 1
ATOM 1341 C CA . VAL A 1 161 ? 13.127 4.785 -28.716 1.00 88.56 161 VAL A CA 1
ATOM 1342 C C . VAL A 1 161 ? 13.508 3.697 -29.719 1.00 88.56 161 VAL A C 1
ATOM 1344 O O . VAL A 1 161 ? 14.172 4.011 -30.703 1.00 88.56 161 VAL A O 1
ATOM 1347 N N . PHE A 1 162 ? 13.022 2.463 -29.554 1.00 85.50 162 PHE A N 1
ATOM 1348 C CA . PHE A 1 162 ? 13.328 1.364 -30.482 1.00 85.50 162 PHE A CA 1
ATOM 1349 C C . PHE A 1 162 ? 12.815 1.616 -31.903 1.00 85.50 162 PHE A C 1
ATOM 1351 O O . PHE A 1 162 ? 13.564 1.432 -32.856 1.00 85.50 162 PHE A O 1
ATOM 1358 N N . LYS A 1 163 ? 11.600 2.155 -32.060 1.00 80.38 163 LYS A N 1
ATOM 1359 C CA . LYS A 1 163 ? 11.052 2.515 -33.378 1.00 80.38 163 LYS A CA 1
ATOM 1360 C C . LYS A 1 163 ? 11.897 3.571 -34.103 1.00 80.38 163 LYS A C 1
ATOM 1362 O O . LYS A 1 163 ? 11.946 3.585 -35.329 1.00 80.38 163 LYS A O 1
ATOM 1367 N N . LYS A 1 164 ? 12.553 4.474 -33.368 1.00 61.94 164 LYS A N 1
ATOM 1368 C CA . LYS A 1 164 ? 13.431 5.500 -33.951 1.00 61.94 164 LYS A CA 1
ATOM 1369 C C . LYS A 1 164 ? 14.777 4.926 -34.419 1.00 61.94 164 LYS A C 1
ATOM 1371 O O . LYS A 1 164 ? 15.381 5.505 -35.316 1.00 61.94 164 LYS A O 1
ATOM 1376 N N . TYR A 1 165 ? 15.220 3.801 -33.854 1.00 55.47 165 TYR A N 1
ATOM 1377 C CA . TYR A 1 165 ? 16.442 3.105 -34.271 1.00 55.47 165 TYR A CA 1
ATOM 1378 C C . TYR A 1 165 ? 16.266 2.253 -35.538 1.00 55.47 165 TYR A C 1
ATOM 1380 O O . TYR A 1 165 ? 17.255 2.015 -36.216 1.00 55.47 165 TYR A O 1
ATOM 1388 N N . ASP A 1 166 ? 15.039 1.881 -35.918 1.00 48.22 166 ASP A N 1
ATOM 1389 C CA . ASP A 1 166 ? 14.763 1.184 -37.191 1.00 48.22 166 ASP A CA 1
ATOM 1390 C C . ASP A 1 166 ? 14.873 2.095 -38.438 1.00 48.22 166 ASP A C 1
ATOM 1392 O O . ASP A 1 166 ? 14.744 1.624 -39.567 1.00 48.22 166 ASP A O 1
ATOM 1396 N N . PHE A 1 167 ? 15.098 3.404 -38.257 1.00 42.84 167 PHE A N 1
ATOM 1397 C CA . PHE A 1 167 ? 15.152 4.408 -39.333 1.00 42.84 167 PHE A CA 1
ATOM 1398 C C . PHE A 1 167 ? 16.553 4.997 -39.600 1.00 42.84 167 PHE A C 1
ATOM 1400 O O . PHE A 1 167 ? 16.667 5.968 -40.353 1.00 42.84 167 PHE A O 1
ATOM 1407 N N . ILE A 1 168 ? 17.610 4.433 -39.003 1.00 44.78 168 ILE A N 1
ATOM 1408 C CA . ILE A 1 168 ? 19.021 4.829 -39.195 1.00 44.78 168 ILE A CA 1
ATOM 1409 C C . ILE A 1 168 ? 19.828 3.603 -39.622 1.00 44.78 168 ILE A C 1
ATOM 1411 O O . ILE A 1 168 ? 20.622 3.732 -40.581 1.00 44.78 168 ILE A O 1
#

Foldseek 3Di:
DPPVVVVVVVVLVVVVVVLVVVLVVVLVVLVVVLVVVVVVVQVVVQVVVCCCCPPVVDDQVVLLVVLVVVVVPDQDKWKWKAFPVRHTPHTNDPPDDPDPDDPVNQVVCVVVQWDWDDDPQKTKIWHWDDDDNGIMIMMIITHSPVSVVVSVVSVVVSVVVVVVSVVD

pLDDT: mean 91.73, std 9.77, range [42.84, 98.31]

Solvent-accessible surface area (backbone atoms only — not comparable to full-atom values): 9391 Å² total; per-residue (Å²): 132,59,72,68,56,56,52,51,53,53,50,52,51,52,52,52,49,55,51,49,55,50,50,50,52,53,50,55,52,48,55,53,48,46,52,55,54,47,54,52,48,40,53,50,50,36,53,50,53,48,42,40,47,71,70,70,55,51,54,69,66,60,53,28,52,51,44,60,58,44,45,77,80,42,81,54,72,41,39,37,34,25,43,85,86,69,49,80,76,47,58,43,48,87,90,68,69,86,69,86,83,43,75,68,57,55,49,50,17,68,75,61,41,52,44,76,51,70,58,91,80,29,43,36,39,30,33,54,47,80,55,93,99,39,57,32,39,34,37,18,36,37,57,59,60,69,55,51,52,51,52,52,53,51,52,52,49,52,52,52,53,55,61,59,60,78,76,115

Radius of gyration: 23.37 Å; Cα contacts (8 Å, |Δi|>4): 185; chains: 1; bounding box: 54×29×75 Å

Sequence (168 aa):
MRIRTRISILFTLITATILLVFACTVYFSAVENREREFYALLKKEAYTKANLFLNAKVDKKTLEDIYHNNRKILNEVEVAIYDTRFDLLYHDAVDIDFVKETPAMLQDILKNKEIRFYQEKWQVIGITFPYKDKTYIITAAAYNQYGYNKLNSLLSTIFLVFKKYDFI

Nearest PDB structures (foldseek):
  2va0-assembly2_B  TM=4.950E-01  e=3.387E-02  Cellvibrio japonicus
  7k5n-assembly1_A-2  TM=5.214E-01  e=4.850E-02  Aeromonas caviae
  8biy-assembly2_B  TM=5.476E-01  e=1.425E-01  Geobacillus thermodenitrificans
  8biy-assembly3_D  TM=6.479E-01  e=6.758E-01  Geobacillus thermodenitrificans
  6ior-assembly2_C  TM=4.965E-01  e=5.647E-01  Vibrio cholerae

Secondary structure (DSSP, 8-state):
--HHHHHHHHHHHHHHHHHHHHHHHHHHHHHHHHHHHHHHHHHHHHHHHHIIIIIS---HHHHHHHHHHHHTTS-PPEEEEE-TT--EEEES-TTS-SS---HHHHHHHHHHSEEEEEETTEEEEEEEEEETTEEEEEEEEE--HHHHHHHHHHHHHHHHHHHHHTT-

Mean predicted aligned error: 5.38 Å